Protein AF-A0A959YKK0-F1 (afdb_monomer)

Sequence (136 aa):
MKLTTAILSLFEKAGIPATNEHLSALIENAALTEVEVEPVLFNTLDSRLMTKEIALQHPDIRKEMKKTFFAEAYNGLDAELNDAFEKYGIAEEDRTKFLNEKSSTKRAVMLFDYLHNIKKPDANANKDLETLRTQV

Structure (mmCIF, N/CA/C/O backbone):
data_AF-A0A959YKK0-F1
#
_entry.id   AF-A0A959YKK0-F1
#
loop_
_atom_site.group_PDB
_atom_site.id
_atom_site.type_symbol
_atom_site.label_atom_id
_atom_site.label_alt_id
_atom_site.label_comp_id
_atom_site.label_asym_id
_atom_site.label_entity_id
_atom_site.label_seq_id
_atom_site.pdbx_PDB_ins_code
_atom_site.Cartn_x
_atom_site.Cartn_y
_atom_site.Cartn_z
_atom_site.occupancy
_atom_site.B_iso_or_equiv
_atom_site.auth_seq_id
_atom_site.auth_comp_id
_atom_site.auth_asym_id
_atom_site.auth_atom_id
_atom_site.pdbx_PDB_model_num
ATOM 1 N N . MET A 1 1 ? -14.190 -5.597 25.067 1.00 73.50 1 MET A N 1
ATOM 2 C CA . MET A 1 1 ? -14.062 -4.128 25.277 1.00 73.50 1 MET A CA 1
ATOM 3 C C . MET A 1 1 ? -15.458 -3.529 25.360 1.00 73.50 1 MET A C 1
ATOM 5 O O . MET A 1 1 ? -16.360 -4.139 24.804 1.00 73.50 1 MET A O 1
ATOM 9 N N . LYS A 1 2 ? -15.673 -2.374 26.000 1.00 81.56 2 LYS A N 1
ATOM 10 C CA . LYS A 1 2 ? -17.012 -1.755 26.000 1.00 81.56 2 LYS A CA 1
ATOM 11 C C . LYS A 1 2 ? -17.395 -1.276 24.600 1.00 81.56 2 LYS A C 1
ATOM 13 O O . LYS A 1 2 ? -16.556 -0.707 23.900 1.00 81.56 2 LYS A O 1
ATOM 18 N N . LEU A 1 3 ? -18.652 -1.483 24.211 1.00 78.12 3 LEU A N 1
ATOM 19 C CA . LEU A 1 3 ? -19.178 -1.071 22.907 1.00 78.12 3 LEU A CA 1
ATOM 20 C C . LEU A 1 3 ? -19.034 0.438 22.682 1.00 78.12 3 LEU A C 1
ATOM 22 O O . LEU A 1 3 ? -18.663 0.857 21.592 1.00 78.12 3 LEU A O 1
ATOM 26 N N . THR A 1 4 ? -19.218 1.248 23.722 1.00 81.12 4 THR A N 1
ATOM 27 C CA . THR A 1 4 ? -18.999 2.701 23.667 1.00 81.12 4 THR A CA 1
ATOM 28 C C . THR A 1 4 ? -17.561 3.063 23.286 1.00 81.12 4 THR A C 1
ATOM 30 O O . THR A 1 4 ? -17.345 3.901 22.414 1.00 81.12 4 THR A O 1
ATOM 33 N N . THR A 1 5 ? -16.568 2.382 23.864 1.00 79.38 5 THR A N 1
ATOM 34 C CA . THR A 1 5 ? -15.146 2.564 23.526 1.00 79.38 5 THR A CA 1
ATOM 35 C C . THR A 1 5 ? -14.821 2.065 22.117 1.00 79.38 5 THR A C 1
ATOM 37 O O . THR A 1 5 ? -14.030 2.688 21.411 1.00 79.38 5 THR A O 1
ATOM 40 N N . ALA A 1 6 ? -15.440 0.961 21.690 1.00 77.25 6 ALA A N 1
ATOM 41 C CA . ALA A 1 6 ? -15.296 0.441 20.334 1.00 77.25 6 ALA A CA 1
ATOM 42 C C . ALA A 1 6 ? -15.830 1.437 19.293 1.00 77.25 6 ALA A C 1
ATOM 44 O O . ALA A 1 6 ? -15.131 1.762 18.338 1.00 77.25 6 ALA A O 1
ATOM 45 N N . ILE A 1 7 ? -17.039 1.964 19.504 1.00 80.25 7 ILE A N 1
ATOM 46 C CA . ILE A 1 7 ? -17.676 2.948 18.623 1.00 80.25 7 ILE A CA 1
ATOM 47 C C . ILE A 1 7 ? -16.821 4.214 18.531 1.00 80.25 7 ILE A C 1
ATOM 49 O O . ILE A 1 7 ? -16.486 4.625 17.427 1.00 80.25 7 ILE A O 1
ATOM 53 N N . LEU A 1 8 ? -16.395 4.785 19.662 1.00 81.94 8 LEU A N 1
ATOM 54 C CA . LEU A 1 8 ? -15.503 5.951 19.677 1.00 81.94 8 LEU A CA 1
ATOM 55 C C . LEU A 1 8 ? -14.251 5.732 18.823 1.00 81.94 8 LEU A C 1
ATOM 57 O O . LEU A 1 8 ? -13.964 6.535 17.940 1.00 81.94 8 LEU A O 1
ATOM 61 N N . SER A 1 9 ? -13.561 4.605 19.023 1.00 79.44 9 SER A N 1
ATOM 62 C CA . SER A 1 9 ? -12.349 4.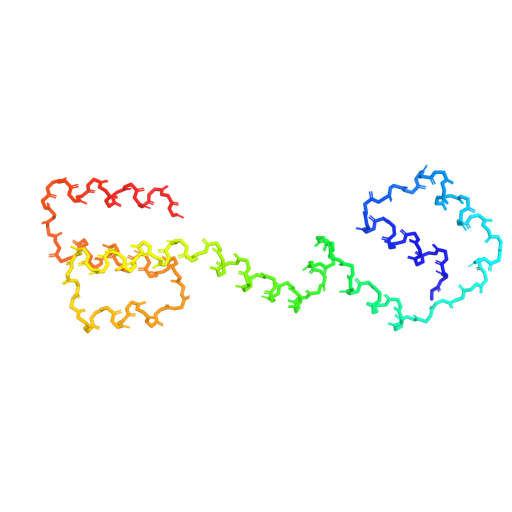288 18.266 1.00 79.44 9 SER A CA 1
ATOM 63 C C . SER A 1 9 ? -12.610 4.168 16.760 1.00 79.44 9 SER A C 1
ATOM 65 O O . SER A 1 9 ? -11.811 4.662 15.966 1.00 79.44 9 SER A O 1
ATOM 67 N N . LEU A 1 10 ? -13.726 3.555 16.348 1.00 77.25 10 LEU A N 1
ATOM 68 C CA . LEU A 1 10 ? -14.091 3.435 14.930 1.00 77.25 10 LEU A CA 1
ATOM 69 C C . LEU A 1 10 ? -14.417 4.802 14.309 1.00 77.25 10 LEU A C 1
ATOM 71 O O . LEU A 1 10 ? -14.000 5.074 13.185 1.00 77.25 10 LEU A O 1
ATOM 75 N N . PHE A 1 11 ? -15.135 5.668 15.030 1.00 76.88 11 PHE A N 1
ATOM 76 C CA . PHE A 1 11 ? -15.513 7.001 14.550 1.00 76.88 11 PHE A CA 1
ATOM 77 C C . PHE A 1 11 ? -14.311 7.949 14.456 1.00 76.88 11 PHE A C 1
ATOM 79 O O . PHE A 1 11 ? -14.174 8.647 13.451 1.00 76.88 11 PHE A O 1
ATOM 86 N N . GLU A 1 12 ? -13.397 7.912 15.429 1.00 79.25 12 GLU A N 1
ATOM 87 C CA . GLU A 1 12 ? -12.124 8.640 15.363 1.00 79.25 12 GLU A CA 1
ATOM 88 C C . GLU A 1 12 ? -11.284 8.180 14.167 1.00 79.25 12 GLU A C 1
ATOM 90 O O . GLU A 1 12 ? -10.791 9.004 13.396 1.00 79.25 12 GLU A O 1
ATOM 95 N N . LYS A 1 13 ? -11.179 6.862 13.952 1.00 72.19 13 LYS A N 1
ATOM 96 C CA . LYS A 1 13 ? -10.479 6.287 12.793 1.00 72.19 13 LYS A CA 1
ATOM 97 C C . LYS A 1 13 ? -11.138 6.681 11.470 1.00 72.19 13 LYS A C 1
ATOM 99 O O . LYS A 1 13 ? -10.434 6.903 10.489 1.00 72.19 13 LYS A O 1
ATOM 104 N N . ALA A 1 14 ? -12.462 6.813 11.438 1.00 70.00 14 ALA A N 1
ATOM 105 C CA . ALA A 1 14 ? -13.209 7.311 10.284 1.00 70.00 14 ALA A CA 1
ATOM 106 C C . ALA A 1 14 ? -13.099 8.840 10.082 1.00 70.00 14 ALA A C 1
ATOM 108 O O . ALA A 1 14 ? -13.630 9.359 9.102 1.00 70.00 14 ALA A O 1
ATOM 109 N N . GLY A 1 15 ? -12.414 9.564 10.975 1.00 67.62 15 GLY A N 1
ATOM 110 C CA . GLY A 1 15 ? -12.210 11.011 10.884 1.00 67.62 15 GLY A CA 1
ATOM 111 C C . GLY A 1 15 ? -13.385 11.852 11.391 1.00 67.62 15 GLY A C 1
ATOM 112 O O . GLY A 1 15 ? -13.436 13.051 11.116 1.00 67.62 15 GLY A O 1
ATOM 113 N N . ILE A 1 16 ? -14.331 11.255 12.121 1.00 75.69 16 ILE A N 1
ATOM 114 C CA . ILE A 1 16 ? -15.439 11.981 12.747 1.00 75.69 16 ILE A CA 1
ATOM 115 C C . ILE A 1 16 ? -14.977 12.449 14.134 1.00 75.69 16 ILE A C 1
ATOM 117 O O . ILE A 1 16 ? -14.603 11.618 14.962 1.00 75.69 16 ILE A O 1
ATOM 121 N N . PRO A 1 17 ? -14.993 13.762 14.418 1.00 71.88 17 PRO A N 1
ATOM 122 C CA . PRO A 1 17 ? -14.549 14.272 15.706 1.00 71.88 17 PRO A CA 1
ATOM 123 C C . PRO A 1 17 ? -15.489 13.824 16.831 1.00 71.88 17 PRO A C 1
ATOM 125 O O . PRO A 1 17 ? -16.712 13.840 16.683 1.00 71.88 17 PRO A O 1
ATOM 128 N N . ALA A 1 18 ? -14.908 13.503 17.991 1.00 65.62 18 ALA A N 1
ATOM 129 C CA . ALA A 1 18 ? -15.628 13.098 19.203 1.00 65.62 18 ALA A CA 1
ATOM 130 C C . ALA A 1 18 ? -16.601 14.167 19.747 1.00 65.62 18 ALA A C 1
ATOM 132 O O . ALA A 1 18 ? -17.392 13.888 20.638 1.00 65.62 18 ALA A O 1
ATOM 133 N N . THR A 1 19 ? -16.556 15.389 19.209 1.00 68.50 19 THR A N 1
ATOM 134 C CA . THR A 1 19 ? -17.459 16.501 19.532 1.00 68.50 19 THR A CA 1
ATOM 135 C C . THR A 1 19 ? -18.739 16.519 18.692 1.00 68.50 19 THR A C 1
ATOM 137 O O . THR A 1 19 ? -19.541 17.439 18.829 1.00 68.50 19 THR A O 1
ATOM 140 N N . ASN A 1 20 ? -18.937 15.548 17.795 1.00 76.06 20 ASN A N 1
ATOM 141 C CA . ASN A 1 20 ? -20.160 15.456 17.006 1.00 76.06 20 ASN A CA 1
ATOM 142 C C . ASN A 1 20 ? -21.369 15.171 17.919 1.00 76.06 20 ASN A C 1
ATOM 144 O O . ASN A 1 20 ? -21.396 14.153 18.607 1.00 76.06 20 ASN A O 1
ATOM 148 N N . GLU A 1 21 ? -22.382 16.043 17.894 1.00 73.94 21 GLU A N 1
ATOM 149 C CA . GLU A 1 21 ? -23.562 15.961 18.773 1.00 73.94 21 GLU A CA 1
ATOM 150 C C . GLU A 1 21 ? -24.293 14.609 18.683 1.00 73.94 21 GLU A C 1
ATOM 152 O O . GLU A 1 21 ? -24.760 14.084 19.694 1.00 73.94 21 GLU A O 1
ATOM 157 N N . HIS A 1 22 ? -24.337 13.994 17.495 1.00 75.25 22 HIS A N 1
ATOM 158 C CA . HIS A 1 22 ? -24.969 12.686 17.301 1.00 75.25 22 HIS A CA 1
ATOM 159 C C . HIS A 1 22 ? -24.144 11.533 17.882 1.00 75.25 22 HIS A C 1
ATOM 161 O O . HIS A 1 22 ? -24.709 10.522 18.297 1.00 75.25 22 HIS A O 1
ATOM 167 N N . LEU A 1 23 ? -22.817 11.678 17.926 1.00 71.75 23 LEU A N 1
ATOM 168 C CA . LEU A 1 23 ? -21.916 10.689 18.513 1.00 71.75 23 LEU A CA 1
ATOM 169 C C . LEU A 1 23 ? -21.956 10.766 20.044 1.00 71.75 23 LEU A C 1
ATOM 171 O O . LEU A 1 23 ? -22.073 9.730 20.695 1.00 71.75 23 LEU A O 1
ATOM 175 N N . SER A 1 24 ? -21.962 11.974 20.612 1.00 72.69 24 SER A N 1
ATOM 176 C CA . SER A 1 24 ? -22.122 12.183 22.057 1.00 72.69 24 SER A CA 1
ATOM 177 C C . SER A 1 24 ? -23.445 11.610 22.568 1.00 72.69 24 SER A C 1
ATOM 179 O O . SER A 1 24 ? -23.443 10.825 23.514 1.00 72.69 24 SER A O 1
ATOM 181 N N . ALA A 1 25 ? -24.558 11.883 21.875 1.00 76.44 25 ALA A N 1
ATOM 182 C CA . ALA A 1 25 ? -25.871 11.336 22.228 1.00 76.44 25 ALA A CA 1
ATOM 183 C C . ALA A 1 25 ? -25.927 9.796 22.168 1.00 76.44 25 ALA A C 1
ATOM 185 O O . ALA A 1 25 ? -26.658 9.163 22.931 1.00 76.44 25 ALA A O 1
ATOM 186 N N . LEU A 1 26 ? -25.155 9.176 21.268 1.00 73.56 26 LEU A N 1
ATOM 187 C CA . LEU A 1 26 ? -25.060 7.722 21.161 1.00 73.56 26 LEU A CA 1
ATOM 188 C C . LEU A 1 26 ? -24.243 7.132 22.319 1.00 73.56 26 LEU A C 1
ATOM 190 O O . LEU A 1 26 ? -24.638 6.122 22.890 1.00 73.56 26 LEU A O 1
ATOM 194 N N . ILE A 1 27 ? -23.125 7.759 22.691 1.00 75.00 27 ILE A N 1
ATOM 195 C CA . ILE A 1 27 ? -22.226 7.277 23.754 1.00 75.00 27 ILE A CA 1
ATOM 196 C C . ILE A 1 27 ? -22.836 7.465 25.149 1.00 75.00 27 ILE A C 1
ATOM 198 O O . ILE A 1 27 ? -22.606 6.642 26.033 1.00 75.00 27 ILE A O 1
ATOM 202 N N . GLU A 1 28 ? -23.634 8.515 25.344 1.00 77.75 28 GLU A N 1
ATOM 203 C CA . GLU A 1 28 ? -24.340 8.800 26.600 1.00 77.75 28 GLU A CA 1
ATOM 204 C C . GLU A 1 28 ? -25.517 7.846 26.866 1.00 77.75 28 GLU A C 1
ATOM 206 O O . GLU A 1 28 ? -26.094 7.846 27.957 1.00 77.75 28 GLU A O 1
ATOM 211 N N . ASN A 1 29 ? -25.873 6.990 25.903 1.00 78.62 29 ASN A N 1
ATOM 212 C CA . ASN A 1 29 ? -26.930 6.009 26.086 1.00 78.62 29 ASN A CA 1
ATOM 213 C C . ASN A 1 29 ? -26.503 4.915 27.081 1.00 78.62 29 ASN A C 1
ATOM 215 O O . ASN A 1 29 ? -25.697 4.036 26.767 1.00 78.62 29 ASN A O 1
ATOM 219 N N . ALA A 1 30 ? -27.117 4.931 28.269 1.00 71.12 30 ALA A N 1
ATOM 220 C CA . ALA A 1 30 ? -26.846 3.994 29.358 1.00 71.12 30 ALA A CA 1
ATOM 221 C C . ALA A 1 30 ? -26.955 2.512 28.949 1.00 71.12 30 ALA A C 1
ATOM 223 O O . ALA A 1 30 ? -26.236 1.680 29.498 1.00 71.12 30 ALA A O 1
ATOM 224 N N . ALA A 1 31 ? -27.786 2.184 27.952 1.00 73.88 31 ALA A N 1
ATOM 225 C CA . ALA A 1 31 ? -27.943 0.816 27.462 1.00 73.88 31 ALA A CA 1
ATOM 226 C C . ALA A 1 31 ? -26.687 0.272 26.755 1.00 73.88 31 ALA A C 1
ATOM 228 O O . ALA A 1 31 ? -26.489 -0.938 26.712 1.00 73.88 31 ALA A O 1
ATOM 229 N N . LEU A 1 32 ? -25.826 1.137 26.206 1.00 69.00 32 LEU A N 1
ATOM 230 C CA . LEU A 1 32 ? -24.608 0.729 25.490 1.00 69.00 32 LEU A CA 1
ATOM 231 C C . LEU A 1 32 ? -23.391 0.593 26.418 1.00 69.00 32 LEU A C 1
ATOM 233 O O . LEU A 1 32 ? -22.390 -0.018 26.043 1.00 69.00 32 LEU A O 1
ATOM 237 N N . THR A 1 33 ? -23.475 1.132 27.635 1.00 68.19 33 THR A N 1
ATOM 238 C CA . THR A 1 33 ? -22.382 1.161 28.622 1.00 68.19 33 THR A CA 1
ATOM 239 C C . THR A 1 33 ? -22.086 -0.208 29.240 1.00 68.19 33 THR A C 1
ATOM 241 O O . THR A 1 33 ? -20.969 -0.436 29.726 1.00 68.19 33 THR A O 1
ATOM 244 N N . GLU A 1 34 ? -23.068 -1.111 29.214 1.00 74.81 34 GLU A N 1
ATOM 245 C CA . GLU A 1 34 ? -22.971 -2.478 29.743 1.00 74.81 34 GLU A CA 1
ATOM 246 C C . GLU A 1 34 ? -22.694 -3.531 28.662 1.00 74.81 34 GLU A C 1
ATOM 248 O O . GLU A 1 34 ? -22.373 -4.672 28.983 1.00 74.81 34 GLU A O 1
ATOM 253 N N . VAL A 1 35 ? -22.768 -3.161 27.379 1.00 79.19 35 VAL A N 1
ATOM 254 C CA . VAL A 1 35 ? -22.540 -4.103 26.279 1.00 79.19 35 VAL A CA 1
ATOM 255 C C . VAL A 1 35 ? -21.044 -4.285 26.048 1.00 79.19 35 VAL A C 1
ATOM 257 O O . VAL A 1 35 ? -20.321 -3.348 25.690 1.00 79.19 35 VAL A O 1
ATOM 260 N N . GLU A 1 36 ? -20.580 -5.520 26.214 1.00 79.62 36 GLU A N 1
ATOM 261 C CA . GLU A 1 36 ? -19.230 -5.917 25.841 1.00 79.62 36 GLU A CA 1
ATOM 262 C C . GLU A 1 36 ? -19.173 -6.420 24.399 1.00 79.62 36 GLU A C 1
ATOM 264 O O . GLU A 1 36 ? -19.967 -7.247 23.958 1.00 79.62 36 GLU A O 1
ATOM 269 N N . VAL A 1 37 ? -18.182 -5.923 23.667 1.00 76.81 37 VAL A N 1
ATOM 270 C CA . VAL A 1 37 ? -17.827 -6.395 22.333 1.00 76.81 37 VAL A CA 1
ATOM 271 C C . VAL A 1 37 ? -16.701 -7.402 22.456 1.00 76.81 37 VAL A C 1
ATOM 273 O O . VAL A 1 37 ? -15.654 -7.123 23.064 1.00 76.81 37 VAL A O 1
ATOM 276 N N . GLU A 1 38 ? -16.920 -8.555 21.834 1.00 81.56 38 GLU A N 1
ATOM 277 C CA . GLU A 1 38 ? -15.918 -9.594 21.697 1.00 81.56 38 GLU A CA 1
ATOM 278 C C . GLU A 1 38 ? -14.707 -9.067 20.899 1.00 81.56 38 GLU A C 1
ATOM 280 O O . GLU A 1 38 ? -14.881 -8.503 19.811 1.00 81.56 38 GLU A O 1
ATOM 285 N N . PRO A 1 39 ? -13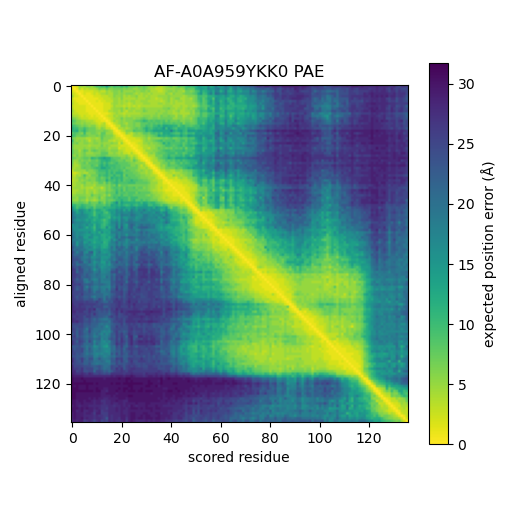.468 -9.248 21.393 1.00 76.00 39 PRO A N 1
ATOM 286 C CA . PRO A 1 39 ? -12.269 -8.704 20.751 1.00 76.00 39 PRO A CA 1
ATOM 287 C C . PRO A 1 39 ? -12.087 -9.137 19.291 1.00 76.00 39 PRO A C 1
ATOM 289 O O . PRO A 1 39 ? -11.604 -8.363 18.468 1.00 76.00 39 PRO A O 1
ATOM 292 N N . VAL A 1 40 ? -12.503 -10.361 18.951 1.00 79.94 40 VAL A N 1
ATOM 293 C CA . VAL A 1 40 ? -12.398 -10.912 17.590 1.00 79.94 40 VAL A CA 1
ATOM 294 C C . VAL A 1 40 ? -13.268 -10.128 16.605 1.00 79.94 40 VAL A C 1
ATOM 296 O O . VAL A 1 40 ? -12.820 -9.797 15.503 1.00 79.94 40 VAL A O 1
ATOM 299 N N . LEU A 1 41 ? -14.490 -9.778 17.013 1.00 77.12 41 LEU A N 1
ATOM 300 C CA . LEU A 1 41 ? -15.423 -9.013 16.190 1.00 77.12 41 LEU A CA 1
ATOM 301 C C . LEU A 1 41 ? -14.902 -7.592 15.953 1.00 77.12 41 LEU A C 1
ATOM 303 O O . LEU A 1 41 ? -14.923 -7.105 14.823 1.00 77.12 41 LEU A O 1
ATOM 307 N N . PHE A 1 42 ? -14.374 -6.957 17.004 1.00 77.00 42 PHE A N 1
ATOM 308 C CA . PHE A 1 42 ? -13.796 -5.620 16.903 1.00 77.00 42 PHE A CA 1
ATOM 309 C C . PHE A 1 42 ? -12.589 -5.587 15.965 1.00 77.00 42 PHE A C 1
ATOM 311 O O . PHE A 1 42 ? -12.556 -4.770 15.055 1.00 77.00 42 PHE A O 1
ATOM 318 N N . ASN A 1 43 ? -11.646 -6.519 16.112 1.00 74.62 43 ASN A N 1
ATOM 319 C CA . ASN A 1 43 ? -10.468 -6.590 15.243 1.00 74.62 43 ASN A CA 1
ATOM 320 C C . ASN A 1 43 ? -10.844 -6.847 13.775 1.00 74.62 43 ASN A C 1
ATOM 322 O O . ASN A 1 43 ? -10.194 -6.341 12.861 1.00 74.62 43 ASN A O 1
ATOM 326 N N . THR A 1 44 ? -11.917 -7.607 13.538 1.00 74.50 44 THR A N 1
ATOM 327 C CA . THR A 1 44 ? -12.438 -7.833 12.185 1.00 74.50 44 THR A CA 1
ATOM 328 C C . THR A 1 44 ? -13.018 -6.546 11.597 1.00 74.50 44 THR A C 1
ATOM 330 O O . THR A 1 44 ? -12.696 -6.211 10.459 1.00 74.50 44 THR A O 1
ATOM 333 N N . LEU A 1 45 ? -13.820 -5.800 12.363 1.00 73.00 45 LEU A N 1
ATOM 334 C CA . LEU A 1 45 ? -14.342 -4.487 11.963 1.00 73.00 45 LEU A CA 1
ATOM 335 C C . LEU A 1 45 ? -13.215 -3.482 11.707 1.00 73.00 45 LEU A C 1
ATOM 337 O O . LEU A 1 45 ? -13.226 -2.788 10.693 1.00 73.00 45 LEU A O 1
ATOM 341 N N . ASP A 1 46 ? -12.218 -3.464 12.587 1.00 72.31 46 ASP A N 1
ATOM 342 C CA . ASP A 1 46 ? -11.078 -2.561 12.508 1.00 72.31 46 ASP A CA 1
ATOM 343 C C . ASP A 1 46 ? -10.247 -2.828 11.248 1.00 72.31 46 ASP A C 1
ATOM 345 O O .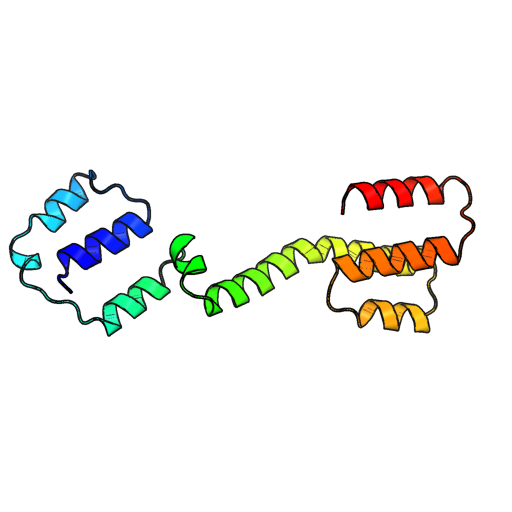 ASP A 1 46 ? -10.028 -1.934 10.442 1.00 72.31 46 ASP A O 1
ATOM 349 N N . SER A 1 47 ? -9.911 -4.088 10.961 1.00 67.25 47 SER A N 1
ATOM 350 C CA . SER A 1 47 ? -9.162 -4.448 9.744 1.00 67.25 47 SER A CA 1
ATOM 351 C C . SER A 1 47 ? -9.869 -4.097 8.423 1.00 67.25 47 SER A C 1
ATOM 353 O O . SER A 1 47 ? -9.236 -4.083 7.366 1.00 67.25 47 SER A O 1
ATOM 355 N N . ARG A 1 48 ? -11.184 -3.835 8.457 1.00 69.00 48 ARG A N 1
ATOM 356 C CA . ARG A 1 48 ? -11.998 -3.473 7.286 1.00 69.00 48 ARG A CA 1
ATOM 357 C C . ARG A 1 48 ? -12.153 -1.967 7.095 1.00 69.00 48 ARG A C 1
ATOM 359 O O . ARG A 1 48 ? -12.577 -1.550 6.018 1.00 69.00 48 ARG A O 1
ATOM 366 N N . LEU A 1 49 ? -11.798 -1.155 8.088 1.00 69.50 49 LEU A N 1
ATOM 367 C CA . LEU A 1 49 ? -11.756 0.295 7.945 1.00 69.50 49 LEU A CA 1
ATOM 368 C C . LEU A 1 49 ? -10.566 0.682 7.052 1.00 69.50 49 LEU A C 1
ATOM 370 O O . LEU A 1 49 ? -9.401 0.476 7.386 1.00 69.50 49 LEU A O 1
ATOM 374 N N . MET A 1 50 ? -10.862 1.257 5.886 1.00 65.56 50 MET A N 1
ATOM 375 C CA . MET A 1 50 ? -9.861 1.705 4.911 1.00 65.56 50 MET A CA 1
ATOM 376 C C . MET A 1 50 ? -9.262 3.063 5.307 1.00 65.56 50 MET A C 1
ATOM 378 O O . MET A 1 50 ? -9.426 4.058 4.605 1.00 65.56 50 MET A O 1
ATOM 382 N N . THR A 1 51 ? -8.587 3.123 6.454 1.00 66.88 51 THR A N 1
ATOM 383 C CA . THR A 1 51 ? -7.976 4.353 6.979 1.00 66.88 51 THR A CA 1
ATOM 384 C C . THR A 1 51 ? -6.452 4.268 6.917 1.00 66.88 51 THR A C 1
ATOM 386 O O . THR A 1 51 ? -5.864 3.181 6.873 1.00 66.88 51 THR A O 1
ATOM 389 N N . LYS A 1 52 ? -5.778 5.425 6.889 1.00 64.25 52 LYS A N 1
ATOM 390 C CA . LYS A 1 52 ? -4.312 5.492 6.781 1.00 64.25 52 LYS A CA 1
ATOM 391 C C . LYS A 1 52 ? -3.624 4.843 7.988 1.00 64.25 52 LYS A C 1
ATOM 393 O O . LYS A 1 52 ? -2.642 4.125 7.795 1.00 64.25 52 LYS A O 1
ATOM 398 N N . GLU A 1 53 ? -4.135 5.056 9.202 1.00 66.06 53 GLU A N 1
ATOM 399 C CA . GLU A 1 53 ? -3.646 4.412 10.428 1.00 66.06 53 GLU A CA 1
ATOM 400 C C . GLU A 1 53 ? -3.761 2.882 10.373 1.00 66.06 53 GLU A C 1
ATOM 402 O O . GLU A 1 53 ? -2.813 2.181 10.725 1.00 66.06 53 GLU A O 1
ATOM 407 N N . ILE A 1 54 ? -4.874 2.338 9.879 1.00 65.88 54 ILE A N 1
ATOM 408 C CA . ILE A 1 54 ? -5.082 0.882 9.821 1.00 65.88 54 ILE A CA 1
ATOM 409 C C . ILE A 1 54 ? -4.222 0.256 8.724 1.00 65.88 54 ILE A C 1
ATOM 411 O O . ILE A 1 54 ? -3.587 -0.775 8.942 1.00 65.88 54 ILE A O 1
ATOM 415 N N . ALA A 1 55 ? -4.058 0.934 7.586 1.00 62.97 55 ALA A N 1
ATOM 416 C CA . ALA A 1 55 ? -3.098 0.528 6.560 1.00 62.97 55 ALA A CA 1
ATOM 417 C C . ALA A 1 55 ? -1.631 0.560 7.049 1.00 62.97 55 ALA A C 1
ATOM 419 O O .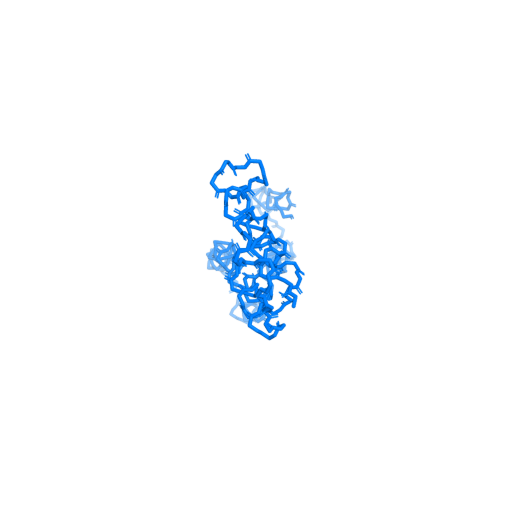 ALA A 1 55 ? -0.761 -0.063 6.438 1.00 62.97 55 ALA A O 1
ATOM 420 N N . LEU A 1 56 ? -1.315 1.285 8.130 1.00 65.88 56 LEU A N 1
ATOM 421 C CA . LEU A 1 56 ? -0.003 1.244 8.787 1.00 65.88 56 LEU A CA 1
ATOM 422 C C . LEU A 1 56 ? 0.122 0.075 9.772 1.00 65.88 56 LEU A C 1
ATOM 424 O O . LEU A 1 56 ? 1.199 -0.512 9.863 1.00 65.88 56 LEU A O 1
ATOM 428 N N . GLN A 1 57 ? -0.956 -0.257 10.482 1.00 67.19 57 GLN A N 1
ATOM 429 C CA . GLN A 1 57 ? -0.989 -1.309 11.503 1.00 67.19 57 GLN A CA 1
ATOM 430 C C . GLN A 1 57 ? -1.163 -2.722 10.918 1.00 67.19 57 GLN A C 1
ATOM 432 O O . GLN A 1 57 ? -0.726 -3.690 11.537 1.00 67.19 57 GLN A O 1
ATOM 437 N N . HIS A 1 58 ? -1.724 -2.848 9.710 1.00 67.94 58 HIS A N 1
ATOM 438 C CA . HIS A 1 58 ? -1.914 -4.123 9.013 1.00 67.94 58 HIS A CA 1
ATOM 439 C C . HIS A 1 58 ? -0.942 -4.267 7.825 1.00 67.94 58 HIS A C 1
ATOM 441 O O . HIS A 1 58 ? -1.224 -3.783 6.722 1.00 67.94 58 HIS A O 1
ATOM 447 N N . PRO A 1 59 ? 0.210 -4.946 8.008 1.00 68.69 59 PRO A N 1
ATOM 448 C CA . PRO A 1 59 ? 1.250 -5.041 6.982 1.00 68.69 59 PRO A CA 1
ATOM 449 C C . PRO A 1 59 ? 0.792 -5.764 5.708 1.00 68.69 59 PRO A C 1
ATOM 451 O O . PRO A 1 59 ? 1.284 -5.441 4.627 1.00 68.69 59 PRO A O 1
ATOM 454 N N . ASP A 1 60 ? -0.171 -6.681 5.806 1.00 72.25 60 ASP A N 1
ATOM 455 C CA . ASP A 1 60 ? -0.686 -7.441 4.660 1.00 72.25 60 ASP A CA 1
ATOM 456 C C . ASP A 1 60 ? -1.496 -6.556 3.706 1.00 72.25 60 ASP A C 1
ATOM 458 O O . ASP A 1 60 ? -1.245 -6.537 2.501 1.00 72.25 60 ASP A O 1
ATOM 462 N N . ILE A 1 61 ? -2.393 -5.729 4.254 1.00 66.00 61 ILE A N 1
ATOM 463 C CA . ILE A 1 61 ? -3.166 -4.741 3.487 1.00 66.00 61 ILE A CA 1
ATOM 464 C C . ILE A 1 61 ? -2.211 -3.729 2.855 1.00 66.00 61 ILE A C 1
ATOM 466 O O . ILE A 1 61 ? -2.308 -3.419 1.669 1.00 66.00 61 ILE A O 1
ATOM 470 N N . ARG A 1 62 ? -1.221 -3.264 3.625 1.00 67.25 62 ARG A N 1
ATOM 471 C CA . ARG A 1 62 ? -0.191 -2.346 3.137 1.00 67.25 62 ARG A CA 1
ATOM 472 C C . ARG A 1 62 ? 0.579 -2.915 1.955 1.00 67.25 62 ARG A C 1
ATOM 474 O O . ARG A 1 62 ? 0.890 -2.180 1.021 1.00 67.25 62 ARG A O 1
ATOM 481 N N . LYS A 1 63 ? 0.929 -4.199 2.012 1.00 69.75 63 LYS A N 1
ATOM 482 C CA . LYS A 1 63 ? 1.687 -4.891 0.970 1.00 69.75 63 LYS A CA 1
ATOM 483 C C . LYS A 1 63 ? 0.875 -5.003 -0.319 1.00 69.75 63 LYS A C 1
ATOM 485 O O . LYS A 1 63 ? 1.403 -4.665 -1.376 1.00 69.75 63 LYS A O 1
ATOM 490 N N . GLU A 1 64 ? -0.393 -5.395 -0.227 1.00 69.25 64 GLU A N 1
ATOM 491 C CA . GLU A 1 64 ? -1.287 -5.507 -1.388 1.00 69.25 64 GLU A CA 1
ATOM 492 C C . GLU A 1 64 ? -1.645 -4.138 -1.990 1.00 69.25 64 GLU A C 1
ATOM 494 O O . GLU A 1 64 ? -1.567 -3.954 -3.208 1.00 69.25 64 GLU A O 1
ATOM 499 N N . MET A 1 65 ? -1.932 -3.135 -1.151 1.00 67.44 65 MET A N 1
ATOM 500 C CA . MET A 1 65 ? -2.160 -1.760 -1.609 1.00 67.44 65 MET A CA 1
ATOM 501 C C . MET A 1 65 ? -0.916 -1.203 -2.300 1.00 67.44 65 MET A C 1
ATOM 503 O O . MET A 1 65 ? -1.010 -0.708 -3.418 1.00 67.44 65 MET A O 1
ATOM 507 N N . LYS A 1 66 ? 0.269 -1.325 -1.685 1.00 69.50 66 LYS A N 1
ATOM 508 C CA . LYS A 1 66 ? 1.521 -0.880 -2.310 1.00 69.50 66 LYS A CA 1
ATOM 509 C C . LYS A 1 66 ? 1.737 -1.560 -3.655 1.00 69.50 66 LYS A C 1
ATOM 511 O O . LYS A 1 66 ? 2.024 -0.874 -4.622 1.00 69.50 66 LYS A O 1
ATOM 516 N N . LYS A 1 67 ? 1.585 -2.880 -3.738 1.00 71.00 67 LYS A N 1
ATOM 517 C CA . LYS A 1 67 ? 1.768 -3.610 -4.997 1.00 71.00 67 LYS A CA 1
ATOM 518 C C . LYS A 1 67 ? 0.873 -3.057 -6.110 1.00 71.00 67 LYS A C 1
ATOM 520 O O . LYS A 1 67 ? 1.365 -2.841 -7.209 1.00 71.00 67 LYS A O 1
ATOM 525 N N . THR A 1 68 ? -0.396 -2.798 -5.809 1.00 69.00 68 THR A N 1
ATOM 526 C CA . THR A 1 68 ? -1.377 -2.317 -6.793 1.00 69.00 68 THR A CA 1
ATOM 527 C C . THR A 1 68 ? -1.119 -0.860 -7.180 1.00 69.00 68 THR A C 1
ATOM 529 O O . THR A 1 68 ? -0.938 -0.568 -8.356 1.00 69.00 68 THR A O 1
ATOM 532 N N . PHE A 1 69 ? -0.985 0.043 -6.203 1.00 69.50 69 PHE A N 1
ATOM 533 C CA . PHE A 1 69 ? -0.781 1.470 -6.478 1.00 69.50 69 PHE A CA 1
ATOM 534 C C . PHE A 1 69 ? 0.590 1.781 -7.083 1.00 69.50 69 PHE A C 1
ATOM 536 O O . PHE A 1 69 ? 0.691 2.657 -7.935 1.00 69.50 69 PHE A O 1
ATOM 543 N N . PHE A 1 70 ? 1.653 1.074 -6.679 1.00 70.12 70 PHE A N 1
ATOM 544 C CA . PHE A 1 70 ? 2.955 1.239 -7.326 1.00 70.12 70 PHE A CA 1
ATOM 545 C C . PHE A 1 70 ? 2.956 0.652 -8.738 1.00 70.12 70 PHE A C 1
ATOM 547 O O . PHE A 1 70 ? 3.548 1.263 -9.617 1.00 70.12 70 PHE A O 1
ATOM 554 N N . ALA A 1 71 ? 2.284 -0.478 -8.988 1.00 69.19 71 ALA A N 1
ATOM 555 C CA . ALA A 1 71 ? 2.145 -0.989 -10.351 1.00 69.19 71 ALA A CA 1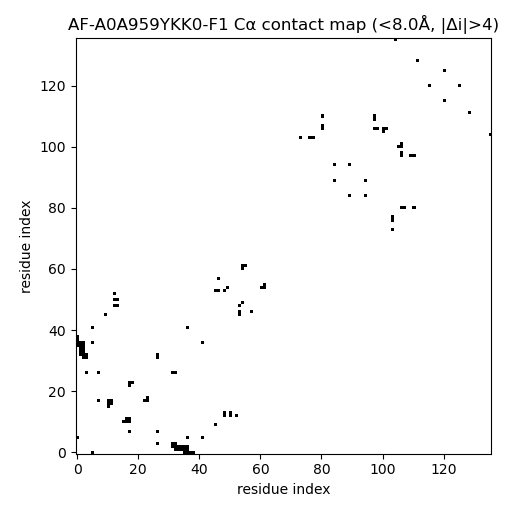
ATOM 556 C C . ALA A 1 71 ? 1.400 0.011 -11.249 1.00 69.19 71 ALA A C 1
ATOM 558 O O . ALA A 1 71 ? 1.872 0.319 -12.335 1.00 69.19 71 ALA A O 1
ATOM 559 N N . GLU A 1 72 ? 0.296 0.595 -10.777 1.00 72.44 72 GLU A N 1
ATOM 560 C CA . GLU A 1 72 ? -0.428 1.631 -11.524 1.00 72.44 72 GLU A CA 1
ATOM 561 C C . GLU A 1 72 ? 0.411 2.896 -11.751 1.00 72.44 72 GLU A C 1
ATOM 563 O O . GLU A 1 72 ? 0.432 3.419 -12.863 1.00 72.44 72 GLU A O 1
ATOM 568 N N . ALA A 1 73 ? 1.146 3.361 -10.736 1.00 70.75 73 ALA A N 1
ATOM 569 C CA . ALA A 1 73 ? 2.007 4.536 -10.855 1.00 70.75 73 ALA A CA 1
ATOM 570 C C . ALA A 1 73 ? 3.185 4.316 -11.821 1.00 70.75 73 ALA A C 1
ATOM 572 O O . ALA A 1 73 ? 3.573 5.237 -12.537 1.00 70.75 73 ALA A O 1
ATOM 573 N N . TYR A 1 74 ? 3.748 3.105 -11.858 1.00 74.00 74 TYR A N 1
ATOM 574 C CA . TYR A 1 74 ? 4.883 2.773 -12.721 1.00 74.00 74 TYR A CA 1
ATOM 575 C C . TYR A 1 74 ? 4.489 2.213 -14.090 1.00 74.00 74 TYR A C 1
ATOM 577 O O . TYR A 1 74 ? 5.357 2.123 -14.951 1.00 74.00 74 TYR A O 1
ATOM 585 N N . ASN A 1 75 ? 3.209 1.928 -14.347 1.00 76.75 75 ASN A N 1
ATOM 586 C CA . ASN A 1 75 ? 2.742 1.509 -15.673 1.00 76.75 75 ASN A CA 1
ATOM 587 C C . ASN A 1 75 ? 3.091 2.535 -16.764 1.00 76.75 75 ASN A C 1
ATOM 589 O O . ASN A 1 75 ? 3.465 2.143 -17.865 1.00 76.75 75 ASN A O 1
ATOM 593 N N . GLY A 1 76 ? 2.996 3.836 -16.461 1.00 76.69 76 GLY A N 1
ATOM 594 C CA . GLY A 1 76 ? 3.390 4.895 -17.399 1.00 76.69 76 GLY A CA 1
ATOM 595 C C . GLY A 1 76 ? 4.888 4.869 -17.707 1.00 76.69 76 GLY A C 1
ATOM 596 O O . GLY A 1 76 ? 5.280 4.889 -18.869 1.00 76.69 76 GLY A O 1
ATOM 597 N N . LEU A 1 77 ? 5.716 4.721 -16.668 1.00 76.12 77 LEU A N 1
ATOM 598 C CA . LEU A 1 77 ? 7.165 4.584 -16.817 1.00 76.12 77 LEU A CA 1
ATOM 599 C C . LEU A 1 77 ? 7.529 3.329 -17.624 1.00 76.12 77 LEU A C 1
ATOM 601 O O . LEU A 1 77 ? 8.376 3.383 -18.506 1.00 76.12 77 LEU A O 1
ATOM 605 N N . ASP A 1 78 ? 6.884 2.195 -17.351 1.00 77.06 78 ASP A N 1
ATOM 606 C CA . ASP A 1 78 ? 7.143 0.948 -18.070 1.00 77.06 78 ASP A CA 1
ATOM 607 C C . ASP A 1 78 ? 6.718 1.012 -19.544 1.00 77.06 78 ASP A C 1
ATOM 609 O O . ASP A 1 78 ? 7.384 0.413 -20.391 1.00 77.06 78 ASP A O 1
ATOM 613 N N . ALA A 1 79 ? 5.656 1.755 -19.871 1.00 80.38 79 ALA A N 1
ATOM 614 C CA . ALA A 1 79 ? 5.273 2.022 -21.255 1.00 80.38 79 ALA A CA 1
ATOM 615 C C . ALA A 1 79 ? 6.340 2.861 -21.978 1.00 80.38 79 ALA A C 1
ATOM 617 O O . ALA A 1 79 ? 6.813 2.458 -23.038 1.00 80.38 79 ALA A O 1
ATOM 618 N N . GLU A 1 80 ? 6.804 3.955 -21.367 1.00 78.75 80 GLU A N 1
ATOM 619 C CA . GLU A 1 80 ? 7.859 4.799 -21.947 1.00 78.75 80 GLU A CA 1
ATOM 620 C C . GLU A 1 80 ? 9.193 4.056 -22.113 1.00 78.75 80 GLU A C 1
ATOM 622 O O . GLU A 1 80 ? 9.895 4.240 -23.109 1.00 78.75 80 GLU A O 1
ATOM 627 N N . LEU A 1 81 ? 9.549 3.176 -21.17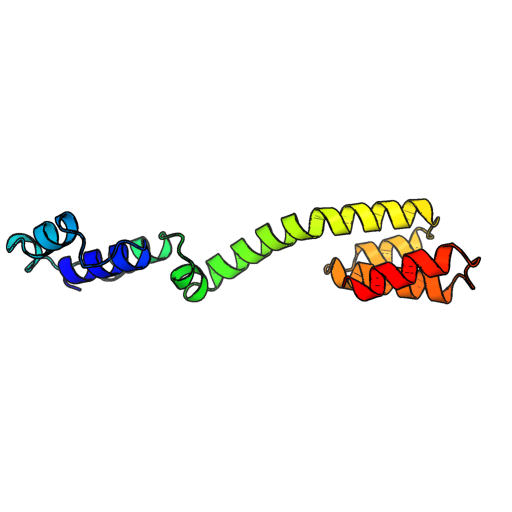1 1.00 77.88 81 LEU A N 1
ATOM 628 C CA . LEU A 1 81 ? 10.742 2.334 -21.288 1.00 77.88 81 LEU A CA 1
ATOM 629 C C . LEU A 1 81 ? 10.636 1.350 -22.457 1.00 77.88 81 LEU A C 1
ATOM 631 O O . LEU A 1 81 ? 11.623 1.129 -23.161 1.00 77.88 81 LEU A O 1
ATOM 635 N N . ASN A 1 82 ? 9.452 0.781 -22.687 1.00 77.94 82 ASN A N 1
ATOM 636 C CA . ASN A 1 82 ? 9.213 -0.093 -23.831 1.00 77.94 82 ASN A CA 1
ATOM 637 C C . ASN A 1 82 ? 9.302 0.660 -25.161 1.00 77.94 82 ASN A C 1
ATOM 639 O O . ASN A 1 82 ? 9.984 0.180 -26.069 1.00 77.94 82 ASN A O 1
ATOM 643 N N . ASP A 1 83 ? 8.724 1.858 -25.241 1.00 80.94 83 ASP A N 1
ATOM 644 C CA . ASP A 1 83 ? 8.843 2.726 -26.415 1.00 80.94 83 ASP A CA 1
ATOM 645 C C . ASP A 1 83 ? 10.306 3.116 -26.674 1.00 80.94 83 ASP A C 1
ATOM 647 O O . ASP A 1 83 ? 10.766 3.150 -27.819 1.00 80.94 83 ASP A O 1
ATOM 651 N N . ALA A 1 84 ? 11.087 3.360 -25.617 1.00 75.12 84 ALA A N 1
ATOM 652 C CA . ALA A 1 84 ? 12.514 3.630 -25.736 1.00 75.12 84 ALA A CA 1
ATOM 653 C C . ALA A 1 84 ? 13.293 2.413 -26.273 1.00 75.12 84 ALA A C 1
ATOM 655 O O . ALA A 1 84 ? 14.163 2.586 -27.131 1.00 75.12 84 ALA A O 1
ATOM 656 N N . PHE A 1 85 ? 12.975 1.184 -25.846 1.00 73.25 85 PHE A N 1
ATOM 657 C CA . PHE A 1 85 ? 13.606 -0.023 -26.402 1.00 73.25 85 PHE A CA 1
ATOM 658 C C . PHE A 1 85 ? 13.408 -0.136 -27.916 1.00 73.25 85 PHE A C 1
ATOM 660 O O . PHE A 1 85 ? 14.359 -0.465 -28.631 1.00 73.25 85 PHE A O 1
ATOM 667 N N . GLU A 1 86 ? 12.208 0.181 -28.404 1.00 74.38 86 GLU A N 1
ATOM 668 C CA . GLU A 1 86 ? 11.885 0.161 -29.833 1.00 74.38 86 GLU A CA 1
ATOM 669 C C . GLU A 1 86 ? 12.559 1.317 -30.583 1.00 74.38 86 GLU A C 1
ATOM 671 O O . GLU A 1 86 ? 13.195 1.104 -31.617 1.00 74.38 86 GLU A O 1
ATOM 676 N N . LYS A 1 87 ? 12.516 2.533 -30.028 1.00 76.50 87 LYS A N 1
ATOM 677 C CA . LYS A 1 87 ? 13.105 3.736 -30.637 1.00 76.50 87 LYS A CA 1
ATOM 678 C C . LYS A 1 87 ? 14.624 3.656 -30.785 1.00 76.50 87 LYS A C 1
ATOM 680 O O . LYS A 1 87 ? 15.175 4.180 -31.755 1.00 76.50 87 LYS A O 1
ATOM 685 N N . TYR A 1 88 ? 15.315 3.043 -29.825 1.00 72.56 88 TYR A N 1
ATOM 686 C CA . TYR A 1 88 ? 16.775 2.926 -29.844 1.00 72.56 88 TYR A CA 1
ATOM 687 C C . TYR A 1 88 ? 17.284 1.624 -30.476 1.00 72.56 88 TYR A C 1
ATOM 689 O O . TYR A 1 88 ? 18.499 1.469 -30.595 1.00 72.56 88 TYR A O 1
ATOM 697 N N . GLY A 1 89 ? 16.390 0.732 -30.923 1.00 68.44 89 GLY A N 1
ATOM 698 C CA . GLY A 1 89 ? 16.758 -0.495 -31.633 1.00 68.44 89 GLY A CA 1
ATOM 699 C C . GLY A 1 89 ? 17.619 -1.435 -30.790 1.00 68.44 89 GLY A C 1
ATOM 700 O O . GLY A 1 89 ? 18.596 -1.990 -31.290 1.00 68.44 89 GLY A O 1
ATOM 701 N N . ILE A 1 90 ? 17.302 -1.563 -29.498 1.00 74.44 90 ILE A N 1
ATOM 702 C CA . ILE A 1 90 ? 18.083 -2.390 -28.572 1.00 74.44 90 ILE A CA 1
ATOM 703 C C . ILE A 1 90 ? 17.966 -3.858 -28.975 1.00 74.44 90 ILE A C 1
ATOM 705 O O . ILE A 1 90 ? 16.865 -4.360 -29.205 1.00 74.44 90 ILE A O 1
ATOM 709 N N . ALA A 1 91 ? 19.109 -4.545 -29.042 1.00 74.06 91 ALA A N 1
ATOM 710 C CA . ALA A 1 91 ? 19.168 -5.958 -29.387 1.00 74.06 91 ALA A CA 1
ATOM 711 C C . ALA A 1 91 ? 18.300 -6.799 -28.437 1.00 74.06 91 ALA A C 1
ATOM 713 O O . ALA A 1 91 ? 18.240 -6.556 -27.229 1.00 74.06 91 ALA A O 1
ATOM 714 N N . GLU A 1 92 ? 17.639 -7.817 -28.981 1.00 72.12 92 GLU A N 1
ATOM 715 C CA . GLU A 1 92 ? 16.644 -8.628 -28.268 1.00 72.12 92 GLU A CA 1
ATOM 716 C C . GLU A 1 92 ? 17.222 -9.336 -27.025 1.00 72.12 92 GLU A C 1
ATOM 718 O O . GLU A 1 92 ? 16.556 -9.471 -25.994 1.00 72.12 92 GLU A O 1
ATOM 723 N N . GLU A 1 93 ? 18.507 -9.688 -27.079 1.00 74.81 93 GLU A N 1
ATOM 724 C CA . GLU A 1 93 ? 19.273 -10.272 -25.974 1.00 74.81 93 GLU A CA 1
ATOM 725 C C . GLU A 1 93 ? 19.397 -9.322 -24.773 1.00 74.81 93 GLU A C 1
ATOM 727 O O . GLU A 1 93 ? 19.269 -9.744 -23.621 1.00 74.81 93 GLU A O 1
ATOM 732 N N . ASP A 1 94 ? 19.602 -8.0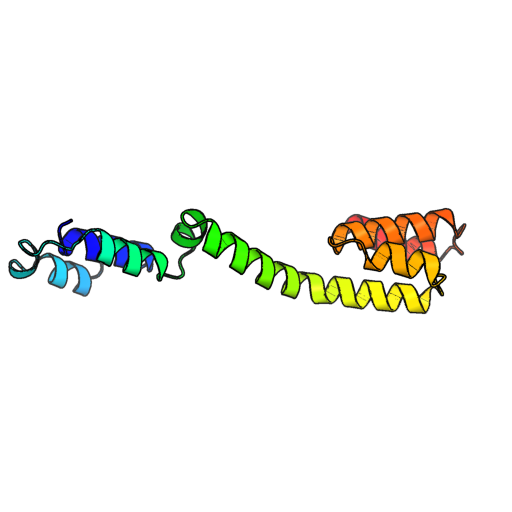28 -25.023 1.00 72.00 94 ASP A N 1
ATOM 733 C CA . ASP A 1 94 ? 19.717 -7.009 -23.978 1.00 72.00 94 ASP A CA 1
ATOM 734 C C . ASP A 1 94 ? 18.339 -6.528 -23.516 1.00 72.00 94 ASP A C 1
ATOM 736 O O . ASP A 1 94 ? 18.119 -6.341 -22.318 1.00 72.00 94 ASP A O 1
ATOM 740 N N . ARG A 1 95 ? 17.360 -6.463 -24.428 1.00 73.38 95 ARG A N 1
ATOM 741 C CA . ARG A 1 95 ? 15.951 -6.215 -24.086 1.00 73.38 95 ARG A CA 1
ATOM 742 C C . ARG A 1 95 ? 15.430 -7.242 -23.082 1.00 73.38 95 ARG A C 1
ATOM 744 O O . ARG A 1 95 ? 14.781 -6.881 -22.102 1.00 73.38 95 ARG A O 1
ATOM 751 N N . THR A 1 96 ? 15.774 -8.513 -23.276 1.00 76.25 96 THR A N 1
ATOM 752 C CA . THR A 1 96 ? 15.395 -9.599 -22.362 1.00 76.25 96 THR A CA 1
ATOM 753 C C . THR A 1 96 ? 16.003 -9.408 -20.967 1.00 76.25 96 THR A C 1
ATOM 755 O O . THR A 1 96 ? 15.342 -9.676 -19.963 1.00 76.25 96 THR A O 1
ATOM 758 N N . LYS A 1 97 ? 17.231 -8.876 -20.864 1.00 77.06 97 LYS A N 1
ATOM 759 C CA . LYS A 1 97 ? 17.857 -8.552 -19.567 1.00 77.06 97 LYS A CA 1
ATOM 760 C C . LYS A 1 97 ? 17.108 -7.436 -18.840 1.00 77.06 97 LYS A C 1
ATOM 762 O O . LYS A 1 97 ? 16.895 -7.549 -17.636 1.00 77.06 97 LYS A O 1
ATOM 767 N N . PHE A 1 98 ? 16.667 -6.400 -19.554 1.00 76.38 98 PHE A N 1
ATOM 768 C CA . PHE A 1 98 ? 15.902 -5.302 -18.956 1.00 76.38 98 PHE A CA 1
ATOM 769 C C . PHE A 1 98 ? 14.483 -5.721 -18.551 1.00 76.38 98 PHE A C 1
ATOM 771 O O . PHE A 1 98 ? 14.012 -5.345 -17.477 1.00 76.38 98 PHE A O 1
ATOM 778 N N . LEU A 1 99 ? 13.807 -6.538 -19.364 1.00 75.25 99 LEU A N 1
ATOM 779 C CA . LEU A 1 99 ? 12.458 -7.036 -19.070 1.00 75.25 99 LEU A CA 1
ATOM 780 C C . LEU A 1 99 ? 12.421 -8.000 -17.872 1.00 75.25 99 LEU A C 1
ATOM 782 O O . LEU A 1 99 ? 11.411 -8.067 -17.173 1.00 75.25 99 LEU A O 1
ATOM 786 N N . ASN A 1 100 ? 13.528 -8.691 -17.588 1.00 80.69 100 ASN A N 1
ATOM 787 C CA . ASN A 1 100 ? 13.659 -9.558 -16.415 1.00 80.69 100 ASN A CA 1
ATOM 788 C C . ASN A 1 100 ? 13.867 -8.791 -15.092 1.00 80.69 100 ASN A C 1
ATOM 790 O O . ASN A 1 100 ? 13.690 -9.377 -14.019 1.00 80.69 100 ASN A O 1
ATOM 794 N N . GLU A 1 101 ? 14.214 -7.499 -15.130 1.00 79.62 101 GLU A N 1
ATOM 795 C CA . GLU A 1 101 ? 14.278 -6.658 -13.928 1.00 79.62 101 GLU A CA 1
ATOM 796 C C . GLU A 1 101 ? 12.858 -6.306 -13.463 1.00 79.62 101 GLU A C 1
ATOM 798 O O . GLU A 1 101 ? 12.033 -5.839 -14.246 1.00 79.62 101 GLU A O 1
ATOM 803 N N . LYS A 1 102 ? 12.560 -6.537 -12.180 1.00 73.56 102 LYS A N 1
ATOM 804 C CA . LYS A 1 102 ? 11.217 -6.345 -11.602 1.00 73.56 102 LYS A CA 1
ATOM 805 C C . LYS A 1 102 ? 10.943 -4.901 -11.197 1.00 73.56 102 LYS A C 1
ATOM 807 O O . LYS A 1 102 ? 9.790 -4.534 -11.004 1.00 73.56 102 LYS A O 1
ATOM 812 N N . SER A 1 103 ? 11.989 -4.107 -10.993 1.00 77.50 103 SER A N 1
ATOM 813 C CA . SER A 1 103 ? 11.877 -2.706 -10.604 1.00 77.50 103 SER A CA 1
ATOM 814 C C . SER A 1 103 ? 11.938 -1.802 -11.835 1.00 77.50 103 SER A C 1
ATOM 816 O O . SER A 1 103 ? 12.995 -1.655 -12.444 1.00 77.50 103 SER A O 1
ATOM 818 N N . SER A 1 104 ? 10.821 -1.144 -12.155 1.00 75.81 104 SER A N 1
ATOM 819 C CA . SER A 1 104 ? 10.704 -0.202 -13.279 1.00 75.81 104 SER A CA 1
ATOM 820 C C . SER A 1 104 ? 11.734 0.936 -13.189 1.00 75.81 104 SER A C 1
ATOM 822 O O . SER A 1 104 ? 12.349 1.314 -14.182 1.00 75.81 104 SER A O 1
ATOM 824 N N . THR A 1 105 ? 12.032 1.419 -11.978 1.00 77.69 105 THR A N 1
ATOM 825 C CA . THR A 1 105 ? 13.071 2.437 -11.743 1.00 77.69 105 THR A CA 1
ATOM 826 C C . THR A 1 105 ? 14.485 1.919 -12.004 1.00 77.69 105 THR A C 1
ATOM 828 O O . THR A 1 105 ? 15.279 2.606 -12.642 1.00 77.69 105 THR A O 1
ATOM 831 N N . LYS A 1 106 ? 14.816 0.692 -11.580 1.00 79.75 106 LYS A N 1
ATOM 832 C CA . LYS A 1 106 ? 16.111 0.078 -11.921 1.00 79.75 106 LYS A CA 1
ATOM 833 C C . LYS A 1 106 ? 16.238 -0.177 -13.416 1.00 79.75 106 LYS A C 1
ATOM 835 O O . LYS A 1 106 ? 17.305 0.055 -13.974 1.00 79.75 106 LYS A O 1
ATOM 840 N N . ARG A 1 107 ? 15.153 -0.599 -14.067 1.00 80.56 107 ARG A N 1
ATOM 841 C CA . ARG A 1 107 ? 15.105 -0.790 -15.519 1.00 80.56 107 ARG A CA 1
ATOM 842 C C . ARG A 1 107 ? 15.420 0.512 -16.264 1.00 80.56 107 ARG A C 1
ATOM 844 O O . ARG A 1 107 ? 16.203 0.477 -17.208 1.00 80.56 107 ARG A O 1
ATOM 851 N N . ALA A 1 108 ? 14.894 1.647 -15.799 1.00 78.12 108 ALA A N 1
ATOM 852 C CA . ALA A 1 108 ? 15.207 2.965 -16.356 1.00 78.12 108 ALA A CA 1
ATOM 853 C C . ALA A 1 108 ? 16.695 3.331 -16.236 1.00 78.12 108 ALA A C 1
ATOM 855 O O . ALA A 1 108 ? 17.304 3.758 -17.216 1.00 78.12 108 ALA A O 1
ATOM 856 N N . VAL A 1 109 ? 17.302 3.105 -15.066 1.00 80.50 109 VAL A N 1
ATOM 857 C CA . VAL A 1 109 ? 18.739 3.357 -14.847 1.00 80.50 109 VAL A CA 1
ATOM 858 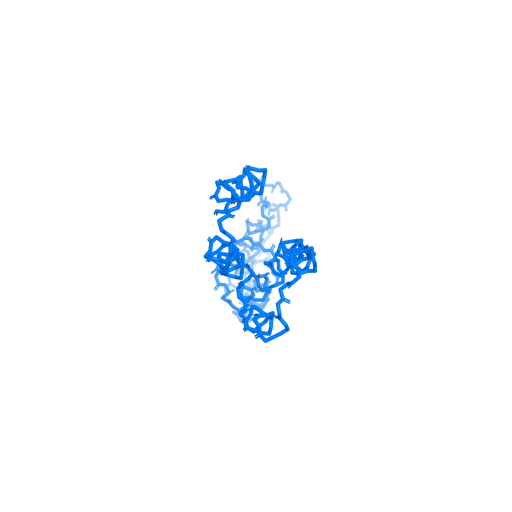C C . VAL A 1 109 ? 19.599 2.459 -15.736 1.00 80.50 109 VAL A C 1
ATOM 860 O O . VAL A 1 109 ? 20.514 2.934 -16.399 1.00 80.50 109 VAL A O 1
ATOM 863 N N . MET A 1 110 ? 19.267 1.171 -15.818 1.00 80.56 110 MET A 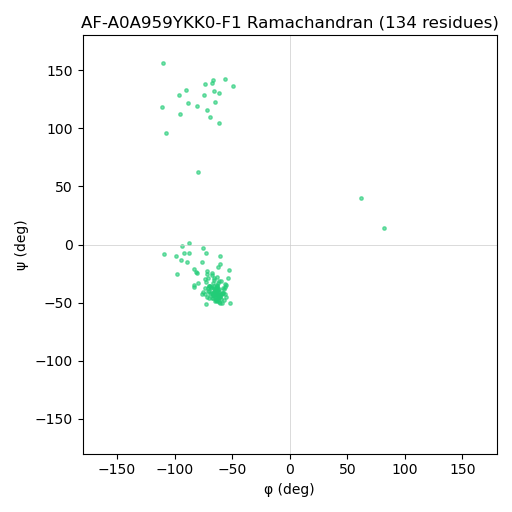N 1
ATOM 864 C CA . MET A 1 110 ? 19.995 0.224 -16.661 1.00 80.56 110 MET A CA 1
ATOM 865 C C . MET A 1 110 ? 19.911 0.580 -18.152 1.00 80.56 110 MET A C 1
ATOM 867 O O . MET A 1 110 ? 20.903 0.453 -18.867 1.00 80.56 110 MET A O 1
ATOM 871 N N . LEU A 1 111 ? 18.746 1.041 -18.620 1.00 77.56 111 LEU A N 1
ATOM 872 C CA . LEU A 1 111 ? 18.570 1.518 -19.990 1.00 77.56 111 LEU A CA 1
ATOM 873 C C . LEU A 1 111 ? 19.416 2.770 -20.257 1.00 77.56 111 LEU A C 1
ATOM 875 O O . LEU A 1 111 ? 20.079 2.853 -21.291 1.00 77.56 111 LEU A O 1
ATOM 879 N N . PHE A 1 112 ? 19.424 3.721 -19.324 1.00 76.31 112 PHE A N 1
ATOM 880 C CA . PHE A 1 112 ? 20.260 4.916 -19.409 1.00 76.31 112 PHE A CA 1
ATOM 881 C C . PHE A 1 112 ? 21.748 4.554 -19.506 1.00 76.31 112 PHE A C 1
ATOM 883 O O . PHE A 1 112 ? 22.428 4.999 -20.432 1.00 76.31 112 PHE A O 1
ATOM 890 N N . ASP A 1 113 ? 22.239 3.696 -18.609 1.00 79.06 113 ASP A N 1
ATOM 891 C CA . ASP A 1 113 ? 23.639 3.263 -18.592 1.00 79.06 113 ASP A CA 1
ATOM 892 C C . ASP A 1 113 ? 24.014 2.520 -19.881 1.00 79.06 113 ASP A C 1
ATOM 894 O O . ASP A 1 113 ? 25.102 2.710 -20.426 1.00 79.06 113 ASP A O 1
ATOM 898 N N . TYR A 1 114 ? 23.110 1.696 -20.413 1.00 76.06 114 TYR A N 1
ATOM 899 C CA . TYR A 1 114 ? 23.310 0.996 -21.680 1.00 76.06 114 TYR A CA 1
ATOM 900 C C . TYR A 1 114 ? 23.412 1.969 -22.860 1.00 76.06 114 TYR A C 1
ATOM 902 O O . TYR A 1 114 ? 24.358 1.894 -23.645 1.00 76.06 114 TYR A O 1
ATOM 910 N N . LEU A 1 115 ? 22.489 2.930 -22.961 1.00 72.44 115 LEU A N 1
ATOM 911 C CA . LEU A 1 115 ? 22.501 3.944 -24.019 1.00 72.44 115 LEU A CA 1
ATOM 912 C C . LEU A 1 115 ? 23.738 4.844 -23.940 1.00 72.44 115 LEU A C 1
ATOM 914 O O . LEU A 1 115 ? 24.310 5.175 -24.978 1.00 72.44 115 LEU A O 1
ATOM 918 N N . HIS A 1 116 ? 24.177 5.203 -22.733 1.00 70.75 116 HIS A N 1
ATOM 919 C CA . HIS A 1 116 ? 25.363 6.031 -22.522 1.00 70.75 116 HIS A CA 1
ATOM 920 C C . HIS A 1 116 ? 26.667 5.293 -22.861 1.00 70.75 116 HIS A C 1
ATOM 922 O O . HIS A 1 116 ? 27.597 5.886 -23.402 1.00 70.75 116 HIS A O 1
ATOM 928 N N . ASN A 1 117 ? 26.732 3.987 -22.591 1.00 69.12 117 ASN A N 1
ATOM 929 C CA . ASN A 1 117 ? 27.914 3.179 -22.889 1.00 69.12 117 ASN A CA 1
ATOM 930 C C . ASN A 1 117 ? 27.994 2.735 -24.362 1.00 69.12 117 ASN A C 1
ATOM 932 O O . ASN A 1 117 ? 29.092 2.484 -24.857 1.00 69.12 117 ASN A O 1
ATOM 936 N N . ILE A 1 118 ? 26.864 2.653 -25.077 1.00 62.19 118 ILE A N 1
ATOM 937 C CA . ILE A 1 118 ? 26.811 2.190 -26.478 1.00 62.19 118 ILE A CA 1
ATOM 938 C C . ILE A 1 118 ? 26.788 3.342 -27.486 1.00 62.19 118 ILE A C 1
ATOM 940 O O . ILE A 1 118 ? 27.276 3.187 -28.607 1.00 62.19 118 ILE A O 1
ATOM 944 N N . LYS A 1 119 ? 26.309 4.530 -27.103 1.00 50.03 119 LYS A N 1
ATOM 945 C CA . LYS A 1 119 ? 26.449 5.748 -27.906 1.00 50.03 119 LYS A CA 1
ATOM 946 C C . LYS A 1 119 ? 27.416 6.707 -27.218 1.00 50.03 119 LYS A C 1
ATOM 948 O O . LYS A 1 119 ? 27.075 7.280 -26.195 1.00 50.03 119 LYS A O 1
ATOM 953 N N . LYS A 1 120 ? 28.540 7.042 -27.869 1.00 47.19 120 LYS A N 1
ATOM 954 C CA . LYS A 1 120 ? 28.959 8.456 -27.863 1.00 47.19 120 LYS A CA 1
ATOM 955 C C . LYS A 1 120 ? 27.807 9.202 -28.544 1.00 47.19 120 LYS A C 1
ATOM 957 O O . LYS A 1 120 ? 27.637 9.001 -29.747 1.00 47.19 120 LYS A O 1
ATOM 962 N N . PRO A 1 121 ? 26.939 9.929 -27.825 1.00 49.19 121 PRO A N 1
ATOM 963 C CA . PRO A 1 121 ? 25.687 10.367 -28.416 1.00 49.19 121 PRO A CA 1
ATOM 964 C C . PRO A 1 121 ? 25.965 11.493 -29.408 1.00 49.19 121 PRO A C 1
ATOM 966 O O . PRO A 1 121 ? 26.723 12.414 -29.100 1.00 49.19 121 PRO A O 1
ATOM 969 N N . ASP A 1 122 ? 25.300 11.462 -30.564 1.00 51.19 122 ASP A N 1
ATOM 970 C CA . ASP A 1 122 ? 25.005 12.695 -31.291 1.00 51.19 122 ASP A CA 1
ATOM 971 C C . ASP A 1 122 ? 24.384 13.697 -30.308 1.00 51.19 122 ASP A C 1
ATOM 973 O O . ASP A 1 122 ? 23.532 13.335 -29.489 1.00 51.19 122 ASP A O 1
ATOM 977 N N . ALA A 1 123 ? 24.826 14.954 -30.376 1.00 51.28 123 ALA A N 1
ATOM 978 C CA . ALA A 1 123 ? 24.642 15.974 -29.338 1.00 51.28 123 ALA A CA 1
ATOM 979 C C . ALA A 1 123 ? 23.187 16.189 -28.863 1.00 51.28 123 ALA A C 1
ATOM 981 O O . ALA A 1 123 ? 22.972 16.645 -27.741 1.00 51.28 123 ALA A O 1
ATOM 982 N N . ASN A 1 124 ? 22.190 15.820 -29.671 1.00 53.94 124 ASN A N 1
ATOM 983 C CA . ASN A 1 124 ? 20.774 15.933 -29.318 1.00 53.94 124 ASN A CA 1
ATOM 984 C C . ASN A 1 124 ? 20.274 14.805 -28.397 1.00 53.94 124 ASN A C 1
ATOM 986 O O . ASN A 1 124 ? 19.453 15.067 -27.527 1.00 53.94 124 ASN A O 1
ATOM 990 N N . ALA A 1 125 ? 20.796 13.579 -28.515 1.00 52.81 125 ALA A N 1
ATOM 991 C CA . ALA A 1 125 ? 20.382 12.459 -27.658 1.00 52.81 125 ALA A CA 1
ATOM 992 C C . ALA A 1 125 ? 20.902 12.600 -26.217 1.00 52.81 125 ALA A C 1
ATOM 994 O O . ALA A 1 125 ? 20.302 12.081 -25.281 1.00 52.81 125 ALA A O 1
ATOM 995 N N . ASN A 1 126 ? 22.001 13.334 -26.034 1.00 54.12 126 ASN A N 1
ATOM 996 C CA . ASN A 1 126 ? 22.604 13.561 -24.723 1.00 54.12 126 ASN A CA 1
ATOM 997 C C . ASN A 1 126 ? 21.752 14.491 -23.836 1.00 54.12 126 ASN A C 1
ATOM 999 O O . ASN A 1 126 ? 21.764 14.376 -22.615 1.00 54.12 126 ASN A O 1
ATOM 1003 N N . LYS A 1 127 ? 20.981 15.397 -24.453 1.00 56.00 127 LYS A N 1
ATOM 1004 C CA . LYS A 1 127 ? 20.166 16.394 -23.747 1.00 56.00 127 LYS A CA 1
ATOM 1005 C C . LYS A 1 127 ? 18.903 15.779 -23.136 1.00 56.00 127 LYS A C 1
ATOM 1007 O O . LYS A 1 127 ? 18.572 16.063 -21.988 1.00 56.00 127 LYS A O 1
ATOM 1012 N N . ASP A 1 128 ? 18.250 14.877 -23.864 1.00 57.09 128 ASP A N 1
ATOM 1013 C CA . ASP A 1 128 ? 17.065 14.161 -23.372 1.00 57.09 128 ASP A CA 1
ATOM 1014 C C . ASP A 1 128 ? 17.425 13.190 -22.231 1.00 57.09 128 ASP A C 1
ATOM 1016 O O . ASP A 1 128 ? 16.697 13.080 -21.244 1.00 57.09 128 ASP A O 1
ATOM 1020 N N . LEU A 1 129 ? 18.602 12.558 -22.311 1.00 56.22 129 LEU A N 1
ATOM 1021 C CA . LEU A 1 129 ? 19.120 11.648 -21.285 1.00 56.22 129 LEU A CA 1
ATOM 1022 C C . LEU A 1 129 ? 19.443 12.370 -19.958 1.00 56.22 129 LEU A C 1
ATOM 1024 O O . LEU A 1 129 ? 19.095 11.865 -18.891 1.00 56.22 129 LEU A O 1
ATOM 1028 N N . GLU A 1 130 ? 20.044 13.565 -19.984 1.00 58.34 130 GLU A N 1
ATOM 1029 C CA . GLU A 1 130 ? 20.299 14.332 -18.747 1.00 58.34 130 GLU A CA 1
ATOM 1030 C C . GLU A 1 130 ? 19.017 14.801 -18.043 1.00 58.34 130 GLU A C 1
ATOM 1032 O O . GLU A 1 130 ? 18.974 14.898 -16.811 1.00 58.34 130 GLU A O 1
ATOM 1037 N N . THR A 1 131 ? 17.955 15.049 -18.810 1.00 57.56 131 THR A N 1
ATOM 1038 C CA . THR A 1 131 ? 16.664 15.492 -18.267 1.00 57.56 131 THR A CA 1
ATOM 1039 C C . THR A 1 131 ? 15.967 14.363 -17.499 1.00 57.56 131 THR A C 1
ATOM 1041 O O . THR A 1 131 ? 15.384 14.598 -16.444 1.00 57.56 131 THR A O 1
ATOM 1044 N N . LEU A 1 132 ? 16.106 13.116 -17.962 1.00 54.38 132 LEU A N 1
ATOM 1045 C CA . LEU A 1 132 ? 15.607 11.927 -17.261 1.00 54.38 132 LEU A CA 1
ATOM 1046 C C . LEU A 1 132 ? 16.335 11.691 -15.927 1.00 54.38 132 LEU A C 1
ATOM 1048 O O . LEU A 1 132 ? 15.706 11.334 -14.936 1.00 54.38 132 LEU A O 1
ATOM 1052 N N . ARG A 1 133 ? 17.647 11.956 -15.857 1.00 53.38 133 ARG A N 1
ATOM 1053 C CA . ARG A 1 133 ? 18.450 11.774 -14.631 1.00 53.38 133 ARG A CA 1
ATOM 1054 C C . ARG A 1 133 ? 18.048 12.711 -13.489 1.00 53.38 133 ARG A C 1
ATOM 1056 O O . ARG A 1 133 ? 18.262 12.382 -12.330 1.00 53.38 133 ARG A O 1
ATOM 1063 N N . THR A 1 134 ? 17.518 13.889 -13.802 1.00 55.44 134 THR A N 1
ATOM 1064 C CA . THR A 1 134 ? 17.108 14.877 -12.792 1.00 55.44 134 THR A CA 1
ATOM 1065 C C . THR A 1 134 ? 15.678 14.674 -12.289 1.00 55.44 134 THR A C 1
ATOM 1067 O O . THR A 1 134 ? 15.282 15.344 -11.337 1.00 55.44 134 THR A O 1
ATOM 1070 N N . GLN A 1 135 ? 14.913 13.763 -12.902 1.00 47.97 135 GLN A N 1
ATOM 1071 C CA . GLN A 1 135 ? 13.505 13.500 -12.578 1.00 47.97 135 GLN A CA 1
ATOM 1072 C C . GLN A 1 135 ? 13.257 12.154 -11.870 1.00 47.97 135 GLN A C 1
ATOM 1074 O O . GLN A 1 135 ? 12.137 11.922 -11.412 1.00 47.97 135 GLN A O 1
ATOM 1079 N N . VAL A 1 136 ? 14.277 11.293 -11.758 1.00 40.72 136 VAL A N 1
ATOM 1080 C CA . VAL A 1 136 ? 14.274 10.038 -10.970 1.00 40.72 136 VAL A CA 1
ATOM 1081 C C . VAL A 1 136 ? 14.917 10.276 -9.608 1.00 40.72 136 VAL A C 1
ATOM 1083 O O . VAL A 1 136 ? 14.381 9.740 -8.612 1.00 40.72 136 VAL A O 1
#

Radius of gyration: 26.21 Å; Cα contacts (8 Å, |Δi|>4): 68; chains: 1; bounding box: 57×27×61 Å

Solvent-accessible surface area (backbone atoms only — not comparable to full-atom values): 7929 Å² total; per-residue (Å²): 81,46,39,45,60,52,51,51,54,52,38,50,63,70,68,45,64,86,80,39,69,72,56,44,61,57,59,67,33,70,82,41,71,76,38,71,40,59,64,71,60,52,53,54,55,50,76,66,49,94,31,75,70,44,44,66,74,36,64,68,60,36,50,55,50,47,55,51,55,50,48,61,67,41,46,61,57,49,50,53,51,52,53,47,44,62,76,69,65,56,55,68,76,59,49,52,58,45,68,69,45,88,46,63,69,58,35,53,52,53,50,50,54,49,51,58,74,72,35,89,58,62,78,70,61,51,55,60,52,56,56,54,68,78,74,112

Secondary structure (DSSP, 8-state):
-BHHHHHHHHHHHTT--TT-HHHHHHHT-GGGSSPBPPHHHHHHHHHH---HHHHHH-HHHHHHHHHHHHHHHHHHHHHHHHHHHHHTT--HHHHHHHHT-S-HHHHHHHHHHHHHHH----TTHHHHHHHHHTT-

Mean predicted aligned error: 16.0 Å

pLDDT: mean 71.07, std 8.59, range [40.72, 81.94]

Foldseek 3Di:
DQQLVLLVVLCVQVVHDCPPPVNVVVSPPPVRRPDDDDPVVSVVVLCPRPGPVSCVVDVVNVVVVCVVVVCVVCVVLVVVLVVVCVVVVPDPVVVVVLVPDPDSVVSLVSSLVVCVVVDPDDPVVVVVSVVVVVVD

Nearest PDB structures (foldseek):
  2axz-assembly3_C  TM=2.035E-01  e=7.063E+00  Enterococcus faecalis